Protein AF-A0A0G4MFT0-F1 (afdb_monomer)

Foldseek 3Di:
DAEAVRQQLCDQEEPVDPVDGHPHVDDFYKYFDDPPPHDPPPFDWWAFAQVPDDDPPRDRPGTFTAGHGIFAFDDPPPVVVVVKRFGWTDDPNTIGTQWIDDDPDTYGNGDPVRD

Sequence (115 aa):
MGICVGLQAIFEGSLEDPETAGLGVIKAKLDRFDDSTKSVPHIGWNSANTGGAEMYGLRPDSKYYYVHTYKCPYKRGELEAAGWTVATGTYGTETFVGAVAKDNVFATQFHPEKS

Mean predicted aligned error: 2.24 Å

Radius of gyration: 13.07 Å; Cα contacts (8 Å, |Δi|>4): 249; chains: 1; bounding box: 33×38×30 Å

Solvent-accessible surface area (backbone atoms only — not comparable to full-atom values): 6481 Å² total; per-residue (Å²): 120,26,52,33,68,47,32,52,38,37,18,38,23,35,67,90,45,78,85,51,74,33,71,45,77,40,93,48,60,26,40,69,66,80,54,92,88,43,80,74,51,48,70,47,74,41,50,41,42,37,89,84,52,90,52,97,81,62,44,79,88,46,60,36,31,32,76,43,52,62,41,39,74,56,58,91,59,60,54,47,75,75,62,35,49,55,18,34,27,71,60,90,92,47,46,26,56,27,27,44,35,4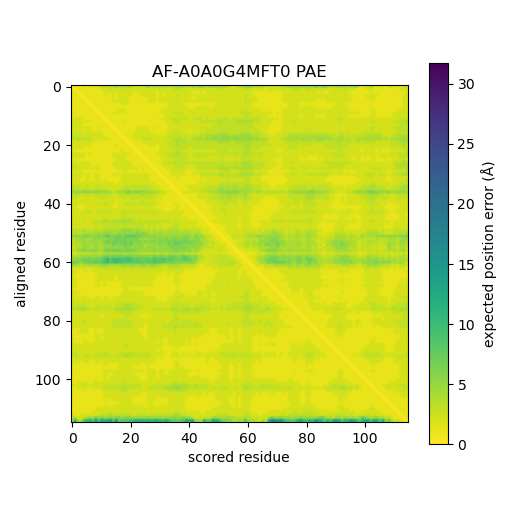4,93,92,46,41,26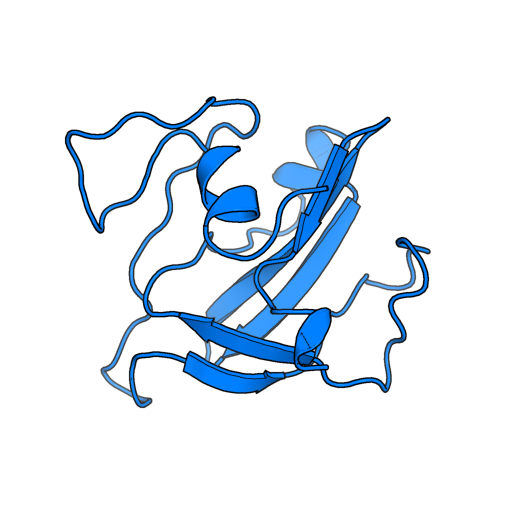,24,44,33,41,72,96,72,79

pLDDT: mean 97.14, std 2.56, range [84.75, 98.88]

Nearest PDB structures (foldseek):
  1jvn-assembly2_B  TM=9.752E-01  e=8.259E-13  Saccharomyces cerevisiae
  1ox4-assembly2_B  TM=9.769E-01  e=1.663E-12  Saccharomyces cerevisiae
  1ox4-assembly1_A  TM=9.770E-01  e=2.226E-12  Saccharomyces cerevisiae
  1ox6-assembly2_B  TM=9.762E-01  e=5.660E-12  Saccharomyces cerevisiae
  1ox5-assembly1_A  TM=9.762E-01  e=9.566E-12  Saccharomyces cerevisiae

Structure (mmCIF, N/CA/C/O backbone):
data_AF-A0A0G4MFT0-F1
#
_entry.id   AF-A0A0G4MFT0-F1
#
loop_
_atom_site.group_PDB
_atom_site.id
_atom_site.type_symbol
_atom_site.label_atom_id
_atom_site.label_alt_id
_atom_site.label_comp_id
_atom_site.label_asym_id
_atom_site.label_entity_id
_atom_site.label_seq_id
_atom_site.pdbx_PDB_ins_code
_atom_site.Cartn_x
_atom_site.Cartn_y
_atom_site.Cartn_z
_atom_site.occupancy
_atom_site.B_iso_or_equiv
_atom_site.auth_seq_id
_atom_site.auth_comp_id
_atom_site.auth_asym_id
_atom_site.auth_atom_id
_atom_site.pdbx_PDB_model_num
ATOM 1 N N . MET A 1 1 ? -15.334 0.539 0.759 1.00 94.69 1 MET A N 1
ATOM 2 C CA . MET A 1 1 ? -14.123 -0.218 0.388 1.00 94.69 1 MET A CA 1
ATOM 3 C C . MET A 1 1 ? -13.361 0.570 -0.665 1.00 94.69 1 MET A C 1
ATOM 5 O O . MET A 1 1 ? -13.994 1.009 -1.615 1.00 94.69 1 MET A O 1
ATOM 9 N N . GLY A 1 2 ? -12.057 0.788 -0.483 1.00 98.12 2 GLY A N 1
ATOM 10 C CA . GLY A 1 2 ? -11.186 1.430 -1.479 1.00 98.12 2 GLY A CA 1
ATOM 11 C C . GLY A 1 2 ? -10.413 0.402 -2.313 1.00 98.12 2 GLY A C 1
ATOM 12 O O . GLY A 1 2 ? -9.986 -0.623 -1.785 1.00 98.12 2 GLY A O 1
ATOM 13 N N . ILE A 1 3 ? -10.222 0.655 -3.608 1.00 98.75 3 ILE A N 1
ATOM 14 C CA . ILE A 1 3 ? -9.494 -0.246 -4.522 1.00 98.75 3 ILE A CA 1
ATOM 15 C C . ILE A 1 3 ? -8.476 0.568 -5.314 1.00 98.75 3 ILE A C 1
ATOM 17 O O . ILE A 1 3 ? -8.838 1.602 -5.874 1.00 98.75 3 ILE A O 1
ATOM 21 N N . CYS A 1 4 ? -7.227 0.103 -5.370 1.00 98.44 4 CYS A N 1
ATOM 22 C CA . CYS A 1 4 ? -6.116 0.756 -6.059 1.00 98.44 4 CYS A CA 1
ATOM 23 C C . CYS A 1 4 ? -6.010 2.234 -5.655 1.00 98.44 4 CYS A C 1
ATOM 25 O O . CYS A 1 4 ? -5.749 2.508 -4.486 1.00 98.44 4 CYS A O 1
ATOM 27 N N . VAL A 1 5 ? -6.301 3.187 -6.547 1.00 98.44 5 VAL A N 1
ATOM 28 C CA . VAL A 1 5 ? -6.337 4.629 -6.230 1.00 98.44 5 VAL A CA 1
ATOM 29 C C . VAL A 1 5 ? -7.282 4.943 -5.061 1.00 98.44 5 VAL A C 1
ATOM 31 O O . VAL A 1 5 ? -7.020 5.852 -4.286 1.00 98.44 5 VAL A O 1
ATOM 34 N N . GLY A 1 6 ? -8.331 4.147 -4.841 1.00 98.62 6 GLY A N 1
ATOM 35 C CA . GLY A 1 6 ? -9.187 4.257 -3.659 1.00 98.62 6 GLY A CA 1
ATOM 36 C C . GLY A 1 6 ? -8.485 3.913 -2.338 1.00 98.62 6 GLY A C 1
ATOM 37 O O . GLY A 1 6 ? -8.832 4.497 -1.316 1.00 98.62 6 GLY A O 1
ATOM 38 N N . LEU A 1 7 ? -7.497 3.005 -2.333 1.00 98.69 7 LEU A N 1
ATOM 39 C CA . LEU A 1 7 ? -6.573 2.854 -1.201 1.00 98.69 7 LEU A CA 1
ATOM 40 C C . LEU A 1 7 ? -5.632 4.058 -1.134 1.00 98.69 7 LEU A C 1
ATOM 42 O O . LEU A 1 7 ? -5.455 4.614 -0.062 1.00 98.69 7 LEU A O 1
ATOM 46 N N . GLN A 1 8 ? -5.063 4.497 -2.256 1.00 98.69 8 GLN A N 1
ATOM 47 C CA . GLN A 1 8 ? -4.096 5.604 -2.276 1.00 98.69 8 GLN A CA 1
ATOM 48 C C . GLN A 1 8 ? -4.703 6.923 -1.769 1.00 98.69 8 GLN A C 1
ATOM 50 O O . GLN A 1 8 ? -4.055 7.670 -1.042 1.00 98.69 8 GLN A O 1
ATOM 55 N N . ALA A 1 9 ? -5.981 7.166 -2.056 1.00 98.62 9 ALA A N 1
ATOM 56 C CA . ALA A 1 9 ? -6.714 8.349 -1.628 1.00 98.62 9 ALA A CA 1
ATOM 57 C C . ALA A 1 9 ? -6.870 8.467 -0.102 1.00 98.62 9 ALA A C 1
ATOM 59 O O . ALA A 1 9 ? -7.119 9.565 0.383 1.00 98.62 9 ALA A O 1
ATOM 60 N N . ILE A 1 10 ? -6.729 7.384 0.677 1.00 98.50 10 ILE A N 1
ATOM 61 C CA . ILE A 1 10 ? -6.838 7.460 2.149 1.00 98.50 10 ILE A CA 1
ATOM 62 C C . ILE A 1 10 ? -5.586 8.068 2.804 1.00 98.50 10 ILE A C 1
ATOM 64 O O . ILE A 1 10 ? -5.638 8.459 3.971 1.00 98.50 10 ILE A O 1
ATOM 68 N N . PHE A 1 11 ? -4.471 8.122 2.075 1.00 98.50 11 PHE A N 1
ATOM 69 C CA . PHE A 1 11 ? -3.197 8.687 2.518 1.00 98.50 11 PHE A CA 1
ATOM 70 C C . PHE A 1 11 ? -3.188 10.218 2.367 1.00 98.50 11 PHE A C 1
ATOM 72 O O . PHE A 1 11 ? -4.180 10.817 1.953 1.00 98.50 11 PHE A O 1
ATOM 79 N N . GLU A 1 12 ? -2.092 10.887 2.727 1.00 98.38 12 GLU A N 1
ATOM 80 C CA . GLU A 1 12 ? -1.976 12.351 2.604 1.00 98.38 12 GLU A CA 1
ATOM 81 C C . GLU A 1 12 ? -1.771 12.819 1.161 1.00 98.38 12 GLU A C 1
ATOM 83 O O . GLU A 1 12 ? -2.072 13.965 0.840 1.00 98.38 12 GLU A O 1
ATOM 88 N N . GLY A 1 13 ? -1.256 11.948 0.298 1.00 98.25 13 GLY A N 1
ATOM 89 C CA . GLY A 1 13 ? -0.982 12.243 -1.104 1.00 98.25 13 GLY A CA 1
ATOM 90 C C . GLY A 1 13 ? 0.033 11.269 -1.698 1.00 98.25 13 GLY A C 1
ATOM 91 O O . GLY A 1 13 ? 0.455 10.308 -1.048 1.00 98.25 13 GLY A O 1
ATOM 92 N N . SER A 1 14 ? 0.447 11.534 -2.933 1.00 98.62 14 SER A N 1
ATOM 93 C CA . SER A 1 14 ? 1.384 10.701 -3.691 1.00 98.62 14 SER A CA 1
ATOM 94 C C . SER A 1 14 ? 2.462 11.566 -4.331 1.00 98.62 14 SER A C 1
ATOM 96 O O . SER A 1 14 ? 2.184 12.674 -4.771 1.00 98.62 14 SER A O 1
ATOM 98 N N . LEU A 1 15 ? 3.689 11.052 -4.435 1.00 98.19 15 LEU A N 1
ATOM 99 C CA . LEU A 1 15 ? 4.733 11.685 -5.249 1.00 98.19 15 LEU A CA 1
ATOM 100 C C . LEU A 1 15 ? 4.445 11.618 -6.760 1.00 98.19 15 LEU A C 1
ATOM 102 O O . LEU A 1 15 ? 5.186 12.210 -7.539 1.00 98.19 15 LEU A O 1
ATOM 106 N N . GLU A 1 16 ? 3.406 10.895 -7.181 1.00 98.19 16 GLU A N 1
ATOM 107 C CA . GLU A 1 16 ? 2.902 10.928 -8.560 1.00 98.19 16 GLU A CA 1
ATOM 108 C C . GLU A 1 16 ? 2.362 12.307 -8.941 1.00 98.19 16 GLU A C 1
ATOM 110 O O . GLU A 1 16 ? 2.617 12.784 -10.043 1.00 98.19 16 GLU A O 1
ATOM 115 N N . ASP A 1 17 ? 1.674 12.956 -8.002 1.00 98.19 17 ASP A N 1
ATOM 116 C CA . ASP A 1 17 ? 1.168 14.316 -8.132 1.00 98.19 17 ASP A CA 1
ATOM 117 C C . ASP A 1 17 ? 1.332 15.043 -6.785 1.00 98.19 17 ASP A C 1
ATOM 119 O O . ASP A 1 17 ? 0.449 14.967 -5.923 1.00 98.19 17 ASP A O 1
ATOM 123 N N . PRO A 1 18 ? 2.481 15.714 -6.570 1.00 96.38 18 PRO A N 1
ATOM 124 C CA . PRO A 1 18 ? 2.818 16.341 -5.293 1.00 96.38 18 PRO A CA 1
ATOM 125 C C . PRO A 1 18 ? 1.833 17.417 -4.815 1.00 96.38 18 PRO A C 1
ATOM 127 O O . PRO A 1 18 ? 1.796 17.694 -3.613 1.00 96.38 18 PRO A O 1
ATOM 130 N N . GLU A 1 19 ? 1.056 18.006 -5.729 1.00 97.69 19 GLU A N 1
ATOM 131 C CA . GLU A 1 19 ? 0.104 19.084 -5.440 1.00 97.69 19 GLU A CA 1
ATOM 132 C C . GLU A 1 19 ? -1.279 18.549 -5.033 1.00 97.69 19 GLU A C 1
ATOM 134 O O . GLU A 1 19 ? -2.065 19.259 -4.399 1.00 97.69 19 GLU A O 1
ATOM 139 N N . THR A 1 20 ? -1.584 17.288 -5.351 1.00 98.12 20 THR A N 1
ATOM 140 C CA . THR A 1 20 ? -2.877 16.675 -5.036 1.00 98.12 20 THR A CA 1
ATOM 141 C C . THR A 1 20 ? -2.887 16.093 -3.621 1.00 98.12 20 THR A C 1
ATOM 143 O O . THR A 1 20 ? -2.184 15.133 -3.293 1.00 98.12 20 THR A O 1
ATOM 146 N N . ALA A 1 21 ? -3.749 16.653 -2.769 1.00 98.38 21 ALA A N 1
ATOM 147 C CA . ALA A 1 21 ? -3.988 16.153 -1.419 1.00 98.38 21 ALA A CA 1
ATOM 148 C C . ALA A 1 21 ? -4.923 14.932 -1.414 1.00 98.38 21 ALA A C 1
ATOM 150 O O . ALA A 1 21 ? -5.940 14.901 -2.109 1.00 98.38 21 ALA A O 1
ATOM 151 N N . GLY A 1 22 ? -4.605 13.945 -0.575 1.00 98.25 22 GLY A N 1
ATOM 152 C CA . GLY A 1 22 ? -5.509 12.846 -0.238 1.00 98.25 22 GLY A CA 1
ATOM 153 C C . GLY A 1 22 ? -6.404 13.163 0.966 1.00 98.25 22 GLY A C 1
ATOM 154 O O . GLY A 1 22 ? -6.366 14.252 1.539 1.00 98.25 22 GLY A O 1
ATOM 155 N N . LEU A 1 23 ? -7.205 12.185 1.394 1.00 98.44 23 LEU A N 1
ATOM 156 C CA . LEU A 1 23 ? -8.093 12.308 2.557 1.00 98.44 23 LEU A CA 1
ATOM 157 C C . LEU A 1 23 ? -7.318 12.448 3.876 1.00 98.44 23 LEU A C 1
ATOM 159 O O . LEU A 1 23 ? -7.876 12.899 4.876 1.00 98.44 23 LEU A O 1
ATOM 163 N N . GLY A 1 24 ? -6.048 12.026 3.903 1.00 97.62 24 GLY A N 1
ATOM 164 C CA . GLY A 1 24 ? -5.178 12.150 5.069 1.00 97.62 24 GLY A CA 1
ATOM 165 C C . GLY A 1 24 ? -5.655 11.354 6.285 1.00 97.62 24 GLY A C 1
ATOM 166 O O . GLY A 1 24 ? -5.364 11.749 7.415 1.00 97.62 24 GLY A O 1
ATOM 167 N N . VAL A 1 25 ? -6.387 10.257 6.073 1.00 98.12 25 VAL A N 1
ATOM 168 C CA . VAL A 1 25 ? -6.805 9.322 7.130 1.00 98.12 25 VAL A CA 1
ATOM 169 C C . VAL A 1 25 ? -5.588 8.553 7.656 1.00 98.12 25 VAL A C 1
ATOM 171 O O . VAL A 1 25 ? -5.445 8.367 8.863 1.00 98.12 25 VAL A O 1
ATOM 174 N N . ILE A 1 26 ? -4.679 8.163 6.757 1.00 98.31 26 ILE A N 1
ATOM 175 C CA . ILE A 1 26 ? -3.347 7.654 7.095 1.00 98.31 26 ILE A CA 1
ATOM 176 C C . ILE A 1 26 ? -2.317 8.753 6.824 1.00 98.31 26 ILE A C 1
ATOM 178 O O . ILE A 1 26 ? -2.231 9.272 5.713 1.00 98.31 26 ILE A O 1
ATOM 182 N N . LYS A 1 27 ? -1.522 9.093 7.845 1.00 96.75 27 LYS A N 1
ATOM 183 C CA . LYS A 1 27 ? -0.498 10.151 7.811 1.00 96.75 27 LYS A CA 1
ATOM 184 C C . LYS A 1 27 ? 0.805 9.664 7.171 1.00 96.75 27 LYS A C 1
ATOM 186 O O . LYS A 1 27 ? 1.830 9.534 7.832 1.00 96.75 27 LYS A O 1
ATOM 191 N N . ALA A 1 28 ? 0.722 9.311 5.894 1.00 96.12 28 ALA A N 1
ATOM 192 C CA . ALA A 1 28 ? 1.858 8.925 5.066 1.00 96.12 28 ALA A CA 1
ATOM 193 C C . ALA A 1 28 ? 1.624 9.363 3.615 1.00 96.12 28 ALA A C 1
ATOM 195 O O . ALA A 1 28 ? 0.490 9.633 3.218 1.00 96.12 28 ALA A O 1
ATOM 196 N N . LYS A 1 29 ? 2.697 9.406 2.821 1.00 96.50 29 LYS A N 1
ATOM 197 C CA . LYS A 1 29 ? 2.651 9.674 1.379 1.00 96.50 29 LYS A CA 1
ATOM 198 C C . LYS A 1 29 ? 3.140 8.467 0.593 1.00 96.50 29 LYS A C 1
ATOM 200 O O . LYS A 1 29 ? 3.991 7.717 1.073 1.00 96.50 29 LYS A O 1
ATOM 205 N N . LEU A 1 30 ? 2.606 8.299 -0.610 1.00 98.62 30 LEU A N 1
ATOM 206 C CA . LEU A 1 30 ? 3.043 7.253 -1.524 1.00 98.62 30 LEU A CA 1
ATOM 207 C C . LEU A 1 30 ? 4.299 7.682 -2.278 1.00 98.62 30 LEU A C 1
ATOM 209 O O . LEU A 1 30 ? 4.411 8.832 -2.703 1.00 98.62 30 LEU A O 1
ATOM 213 N N . ASP A 1 31 ? 5.214 6.742 -2.479 1.00 98.31 31 ASP A N 1
ATOM 214 C CA . ASP A 1 31 ? 6.429 6.911 -3.268 1.00 98.31 31 ASP A CA 1
ATOM 215 C C . ASP A 1 31 ? 6.462 5.927 -4.443 1.00 98.31 31 ASP A C 1
ATOM 217 O O . ASP A 1 31 ? 5.656 4.999 -4.543 1.00 98.31 31 ASP A O 1
ATOM 221 N N . ARG A 1 32 ? 7.367 6.177 -5.388 1.00 98.62 32 ARG A N 1
ATOM 222 C CA . ARG A 1 32 ? 7.581 5.305 -6.542 1.00 98.62 32 ARG A CA 1
ATOM 223 C C . ARG A 1 32 ? 8.445 4.115 -6.122 1.00 98.62 32 ARG A C 1
ATOM 225 O O . ARG A 1 32 ? 9.415 4.306 -5.395 1.00 98.62 32 ARG A O 1
ATOM 232 N N . PHE A 1 33 ? 8.143 2.916 -6.622 1.00 98.75 33 PHE A N 1
ATOM 233 C CA . PHE A 1 33 ? 9.079 1.792 -6.510 1.00 98.75 33 PHE A CA 1
ATOM 234 C C . PHE A 1 33 ? 10.438 2.132 -7.148 1.00 98.75 33 PHE A C 1
ATOM 236 O O . PHE A 1 33 ? 10.506 2.770 -8.202 1.00 98.75 33 PHE A O 1
ATOM 243 N N . ASP A 1 34 ? 11.517 1.643 -6.543 1.00 98.38 34 ASP A N 1
ATOM 244 C CA . ASP A 1 34 ? 12.853 1.683 -7.133 1.00 98.38 34 ASP A CA 1
ATOM 245 C C . ASP A 1 34 ? 12.927 0.741 -8.348 1.00 98.38 34 ASP A C 1
ATOM 247 O O . ASP A 1 34 ? 12.585 -0.440 -8.248 1.00 98.38 34 ASP A O 1
ATOM 251 N N . ASP A 1 35 ? 13.375 1.238 -9.498 1.00 98.25 35 ASP A N 1
ATOM 252 C CA . ASP A 1 35 ? 13.482 0.462 -10.742 1.00 98.25 35 ASP A CA 1
ATOM 253 C C . ASP A 1 35 ? 14.915 0.019 -11.066 1.00 98.25 35 ASP A C 1
ATOM 255 O O . ASP A 1 35 ? 15.155 -0.587 -12.109 1.00 98.25 35 ASP A O 1
ATOM 259 N N . SER A 1 36 ? 15.866 0.233 -10.149 1.00 98.12 36 SER A N 1
ATOM 260 C CA . SER A 1 36 ? 17.267 -0.151 -10.357 1.00 98.12 36 SER A CA 1
ATOM 261 C C . SER A 1 36 ? 17.477 -1.668 -10.498 1.00 98.12 36 SER A C 1
ATOM 263 O O . SER A 1 36 ? 18.429 -2.113 -11.139 1.00 98.12 36 SER A O 1
ATOM 265 N N . THR A 1 37 ? 16.586 -2.474 -9.908 1.00 96.12 37 THR A N 1
ATOM 266 C CA . THR A 1 37 ? 16.706 -3.945 -9.827 1.00 96.12 37 THR A CA 1
ATOM 267 C C . THR A 1 37 ? 15.480 -4.709 -10.334 1.00 96.12 37 THR A C 1
ATOM 269 O O . THR A 1 37 ? 15.480 -5.941 -10.330 1.00 96.12 37 THR A O 1
ATOM 272 N N . LYS A 1 38 ? 14.417 -4.013 -10.755 1.00 97.88 38 LYS A N 1
ATOM 273 C CA . LYS A 1 38 ? 13.142 -4.615 -11.176 1.00 97.88 38 LYS A CA 1
ATOM 274 C C . LYS A 1 38 ? 12.378 -3.694 -12.123 1.00 97.88 38 LYS A C 1
ATOM 276 O O . LYS A 1 38 ? 12.572 -2.486 -12.108 1.00 97.88 38 LYS A O 1
ATOM 281 N N . SER A 1 39 ? 11.478 -4.261 -12.922 1.00 98.38 39 SER A N 1
ATOM 282 C CA . SER A 1 39 ? 10.566 -3.475 -13.759 1.00 98.38 39 SER A CA 1
ATOM 283 C C . SER A 1 39 ? 9.629 -2.614 -12.908 1.00 98.38 39 SER A C 1
ATOM 285 O O . SER A 1 39 ? 9.174 -3.050 -11.858 1.00 98.38 39 SER A O 1
ATOM 287 N N . VAL A 1 40 ? 9.277 -1.422 -13.380 1.00 98.50 40 VAL A N 1
ATOM 288 C CA . VAL A 1 40 ? 8.218 -0.592 -12.789 1.00 98.50 40 VAL A CA 1
ATOM 289 C C . VAL A 1 40 ? 7.346 -0.083 -13.942 1.00 98.50 40 VAL A C 1
ATOM 291 O O . VAL A 1 40 ? 7.908 0.444 -14.905 1.00 98.50 40 VAL A O 1
ATOM 294 N N . PRO A 1 41 ? 6.007 -0.246 -13.908 1.00 98.38 41 PRO A N 1
ATOM 295 C CA . PRO A 1 41 ? 5.151 -0.636 -12.772 1.00 98.38 41 PRO A CA 1
ATOM 296 C C . PRO A 1 41 ? 5.285 -2.088 -12.286 1.00 98.38 41 PRO A C 1
ATOM 298 O O . PRO A 1 41 ? 5.663 -2.988 -13.034 1.00 98.38 41 PRO A O 1
ATOM 301 N N . HIS A 1 42 ? 4.893 -2.318 -11.030 1.00 98.69 42 HIS A N 1
ATOM 302 C CA . HIS A 1 42 ? 4.580 -3.646 -10.507 1.00 98.69 42 HIS A CA 1
ATOM 303 C C . HIS A 1 42 ? 3.298 -4.142 -11.184 1.00 98.69 42 HIS A C 1
ATOM 305 O O . HIS A 1 42 ? 2.203 -3.701 -10.831 1.00 98.69 42 HIS A O 1
ATOM 311 N N . ILE A 1 43 ? 3.444 -5.029 -12.171 1.00 98.56 43 ILE A N 1
ATOM 312 C CA . ILE A 1 43 ? 2.335 -5.686 -12.872 1.00 98.56 43 ILE A CA 1
ATOM 313 C C . ILE A 1 43 ? 2.419 -7.186 -12.622 1.00 98.56 43 ILE A C 1
ATOM 315 O O . ILE A 1 43 ? 3.391 -7.828 -13.021 1.00 98.56 43 ILE A O 1
ATOM 319 N N . GLY A 1 44 ? 1.389 -7.755 -12.006 1.00 98.25 44 GLY A N 1
ATOM 320 C CA . GLY A 1 44 ? 1.262 -9.199 -11.876 1.00 98.25 44 GLY A CA 1
ATOM 321 C C . GLY A 1 44 ? 0.623 -9.655 -10.576 1.00 98.25 44 GLY A C 1
ATOM 322 O O . GLY A 1 44 ? 0.002 -8.893 -9.840 1.00 98.25 44 GLY A O 1
ATOM 323 N N . TRP A 1 45 ? 0.772 -10.948 -10.320 1.00 98.50 45 TRP A N 1
ATOM 324 C CA . TRP A 1 45 ? 0.153 -11.641 -9.200 1.00 98.50 45 TRP A CA 1
ATOM 325 C C . TRP A 1 45 ? 1.110 -11.687 -8.009 1.00 98.50 45 TRP A C 1
ATOM 327 O O . TRP A 1 45 ? 2.177 -12.294 -8.092 1.00 98.50 45 TRP A O 1
ATOM 337 N N . ASN A 1 46 ? 0.729 -11.074 -6.889 1.00 98.12 46 ASN A N 1
ATOM 338 C CA . ASN A 1 46 ? 1.550 -11.024 -5.677 1.00 98.12 46 ASN A CA 1
ATOM 339 C C . ASN A 1 46 ? 0.721 -11.384 -4.432 1.00 98.12 46 ASN A C 1
ATOM 341 O O . ASN A 1 46 ? -0.505 -11.461 -4.483 1.00 98.12 46 ASN A O 1
ATOM 345 N N . SER A 1 47 ? 1.384 -11.667 -3.315 1.00 96.88 47 SER A N 1
ATOM 346 C CA . SER A 1 47 ? 0.720 -11.983 -2.048 1.00 96.88 47 SER A CA 1
ATOM 347 C C . SER A 1 47 ? 0.181 -10.726 -1.355 1.00 96.88 47 SER A C 1
ATOM 349 O O . SER A 1 47 ? 0.643 -9.610 -1.595 1.00 96.88 47 SER A O 1
ATOM 351 N N . ALA A 1 48 ? -0.784 -10.930 -0.460 1.00 97.44 48 ALA A N 1
ATOM 352 C CA . ALA A 1 48 ? -1.207 -9.962 0.549 1.00 97.44 48 ALA A CA 1
ATOM 353 C C . ALA A 1 48 ? -1.094 -10.640 1.925 1.00 97.44 48 ALA A C 1
ATOM 355 O O . ALA A 1 48 ? -2.016 -11.305 2.388 1.00 97.44 48 ALA A O 1
ATOM 356 N N . ASN A 1 49 ? 0.083 -10.549 2.541 1.00 96.75 49 ASN A N 1
ATOM 357 C CA . ASN A 1 49 ? 0.409 -11.225 3.791 1.00 96.75 49 ASN A CA 1
ATOM 358 C C . ASN A 1 49 ? -0.112 -10.427 4.992 1.00 96.75 49 ASN A C 1
ATOM 360 O O . ASN A 1 49 ? 0.395 -9.344 5.280 1.00 96.75 49 ASN A O 1
ATOM 364 N N . THR A 1 50 ? -1.093 -10.980 5.701 1.00 95.25 50 THR A N 1
ATOM 365 C CA . THR A 1 50 ? -1.747 -10.360 6.865 1.00 95.25 50 THR A CA 1
ATOM 366 C C . THR A 1 50 ? -1.025 -10.609 8.194 1.00 95.25 50 THR A C 1
ATOM 368 O O 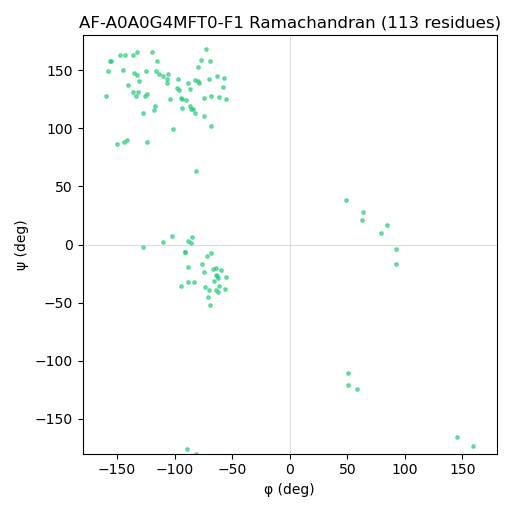. THR A 1 50 ? -1.529 -10.226 9.246 1.00 95.25 50 THR A O 1
ATOM 371 N N . GLY A 1 51 ? 0.108 -11.320 8.195 1.00 91.31 51 GLY A N 1
ATOM 372 C CA . GLY A 1 51 ? 0.778 -11.739 9.429 1.00 91.31 51 GLY A CA 1
ATOM 373 C C . GLY A 1 51 ? -0.070 -12.677 10.299 1.00 91.31 51 GLY A C 1
ATOM 374 O O . GLY A 1 51 ? 0.169 -12.773 11.498 1.00 91.31 51 GLY A O 1
ATOM 375 N N . GLY A 1 52 ? -1.070 -13.343 9.708 1.00 91.12 52 GLY A N 1
ATOM 376 C CA . GLY A 1 52 ? -2.014 -14.217 10.409 1.00 91.12 52 GLY A CA 1
ATOM 377 C C . GLY A 1 52 ? -3.294 -13.525 10.887 1.00 91.12 52 GLY A C 1
ATOM 378 O O . GLY A 1 52 ? -4.181 -14.206 11.393 1.00 91.12 52 GLY A O 1
ATOM 379 N N . ALA A 1 53 ? -3.430 -12.207 10.709 1.00 91.75 53 ALA A N 1
ATOM 380 C CA . ALA A 1 53 ? -4.676 -11.511 11.009 1.00 91.75 53 ALA A CA 1
ATOM 381 C C . ALA A 1 53 ? -5.776 -11.874 9.998 1.00 91.75 53 ALA A C 1
ATOM 383 O O . ALA A 1 53 ? -5.517 -12.002 8.795 1.00 91.75 53 ALA A O 1
ATOM 384 N N . GLU A 1 54 ? -7.014 -12.006 10.475 1.00 91.12 54 GLU A N 1
ATOM 385 C CA . GLU A 1 54 ? -8.176 -12.129 9.600 1.00 91.12 54 GLU A CA 1
ATOM 386 C C . GLU A 1 54 ? -8.499 -10.764 8.987 1.00 91.12 54 GLU A C 1
ATOM 388 O O . GLU A 1 54 ? -8.652 -9.764 9.688 1.00 91.12 54 GLU A O 1
ATOM 393 N N . MET A 1 55 ? -8.591 -10.715 7.660 1.00 94.06 55 MET A N 1
ATOM 394 C CA . MET A 1 55 ? -8.811 -9.469 6.938 1.00 94.06 55 MET A CA 1
ATOM 395 C C . MET A 1 55 ? -9.703 -9.728 5.731 1.00 94.06 55 MET A C 1
ATOM 397 O O . MET A 1 55 ? -9.208 -10.024 4.651 1.00 94.06 55 MET A O 1
ATOM 401 N N . TYR A 1 56 ? -11.024 -9.658 5.924 1.00 93.38 56 TYR A N 1
ATOM 402 C CA . TYR A 1 56 ? -12.021 -9.749 4.845 1.00 93.38 56 TYR A CA 1
ATOM 403 C C . TYR A 1 56 ? -11.803 -10.935 3.878 1.00 93.38 56 TYR A C 1
ATOM 405 O O . TYR A 1 56 ? -11.988 -10.814 2.669 1.00 93.38 56 TYR A O 1
ATOM 413 N N . GLY A 1 57 ? -11.385 -12.090 4.406 1.00 92.00 57 GLY A N 1
ATOM 414 C CA . GLY A 1 57 ? -11.174 -13.308 3.620 1.00 92.00 57 GLY A CA 1
ATOM 415 C C . GLY A 1 57 ? -9.859 -13.380 2.835 1.00 92.00 57 GLY A C 1
ATOM 416 O O . GLY A 1 57 ? -9.706 -14.313 2.044 1.00 92.00 57 GLY A O 1
ATOM 417 N N . LEU A 1 58 ? -8.907 -12.460 3.049 1.00 95.31 58 LEU A N 1
ATOM 418 C CA . LEU A 1 58 ? -7.566 -12.580 2.475 1.00 95.31 58 LEU A CA 1
ATOM 419 C C . LEU A 1 58 ? -6.862 -13.837 2.988 1.00 95.31 58 LEU A C 1
ATOM 421 O O . LEU A 1 58 ? -6.758 -14.068 4.192 1.00 95.31 58 LEU A O 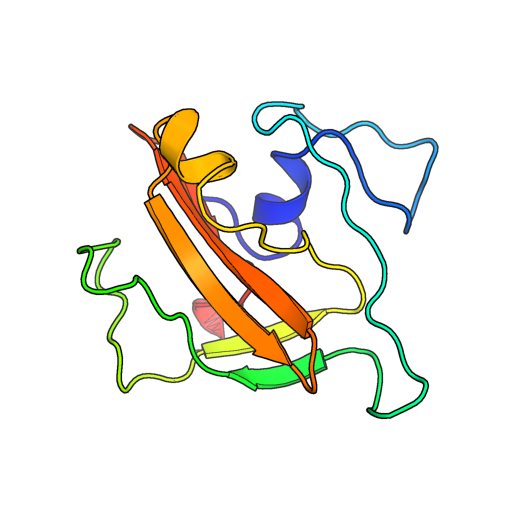1
ATOM 425 N N . ARG A 1 59 ? -6.373 -14.651 2.050 1.00 92.12 59 ARG A N 1
ATOM 426 C CA . ARG A 1 59 ? -5.723 -15.936 2.334 1.00 92.12 59 ARG A CA 1
ATOM 427 C C . ARG A 1 59 ? -4.207 -15.857 2.127 1.00 92.12 59 ARG A C 1
ATOM 429 O O . ARG A 1 59 ? -3.793 -15.300 1.107 1.00 92.12 59 ARG A O 1
ATOM 436 N N . PRO A 1 60 ? -3.392 -16.463 3.014 1.00 86.38 60 PRO A N 1
ATOM 437 C CA . PRO A 1 60 ? -1.929 -16.469 2.896 1.00 86.38 60 PRO A CA 1
ATOM 438 C C . PRO A 1 60 ? -1.402 -17.035 1.569 1.00 86.38 60 PRO A C 1
ATOM 440 O O . PRO A 1 60 ? -0.450 -16.496 1.004 1.00 86.38 60 PRO A O 1
ATOM 443 N N . ASP A 1 61 ? -2.055 -18.079 1.054 1.00 90.62 61 ASP A N 1
ATOM 444 C CA . ASP A 1 61 ? -1.611 -18.808 -0.143 1.00 90.62 61 ASP A CA 1
ATOM 445 C C . ASP A 1 61 ? -2.196 -18.252 -1.453 1.00 90.62 61 ASP A C 1
ATOM 447 O O . ASP A 1 61 ? -1.817 -18.680 -2.544 1.00 90.62 61 ASP A O 1
ATOM 451 N N . SER A 1 62 ? -3.113 -17.284 -1.368 1.00 95.31 62 SER A N 1
ATOM 452 C CA . SER A 1 62 ? -3.703 -16.641 -2.542 1.00 95.31 62 SER A CA 1
ATOM 453 C C . SER A 1 62 ? -2.775 -15.579 -3.129 1.00 95.31 62 SER A C 1
ATOM 455 O O . SER A 1 62 ? -1.968 -14.947 -2.438 1.00 95.31 62 SER A O 1
ATOM 457 N N . LYS A 1 63 ? -2.927 -15.355 -4.433 1.00 97.50 63 LYS A N 1
ATOM 458 C CA . LYS A 1 63 ? -2.309 -14.241 -5.145 1.00 97.50 63 LYS A CA 1
ATOM 459 C C . LYS A 1 63 ? -3.393 -13.291 -5.623 1.00 97.50 63 LYS A C 1
ATOM 461 O O . LYS A 1 63 ? -4.476 -13.729 -5.986 1.00 97.50 63 LYS A O 1
ATOM 466 N N . TYR A 1 64 ? -3.064 -12.010 -5.640 1.00 98.50 64 TYR A 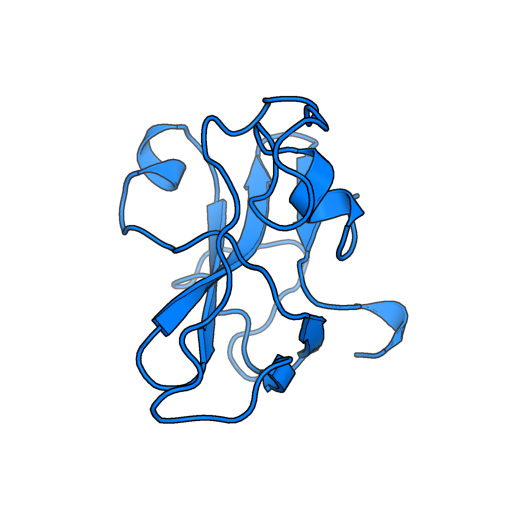N 1
ATOM 467 C CA . TYR A 1 64 ? -3.946 -10.938 -6.079 1.00 98.50 64 TYR A CA 1
ATOM 468 C C . TYR A 1 64 ? -3.250 -10.137 -7.167 1.00 98.50 64 TYR A C 1
ATOM 470 O O . TYR A 1 64 ? -2.020 -10.035 -7.176 1.00 98.50 64 TYR A O 1
ATOM 478 N N . TYR A 1 65 ? -4.029 -9.588 -8.090 1.00 98.62 65 TYR A N 1
ATOM 479 C CA . TYR A 1 65 ? -3.503 -8.860 -9.232 1.00 98.62 65 TYR A CA 1
ATOM 480 C C . TYR A 1 65 ? -3.195 -7.400 -8.875 1.00 98.62 65 TYR A C 1
ATOM 482 O O . TYR A 1 65 ? -4.088 -6.612 -8.554 1.00 98.62 65 TYR A O 1
ATOM 490 N N . TYR A 1 66 ? -1.921 -7.030 -8.962 1.00 98.81 66 TYR A N 1
ATOM 491 C CA . TYR A 1 66 ? -1.409 -5.679 -8.762 1.00 98.81 66 TYR A CA 1
ATOM 492 C C . TYR A 1 66 ? -1.009 -5.059 -10.106 1.00 98.81 66 TYR A C 1
ATOM 494 O O . TYR A 1 66 ? -0.461 -5.733 -10.978 1.00 98.81 66 TYR A O 1
ATOM 502 N N . VAL A 1 67 ? -1.273 -3.760 -10.260 1.00 98.62 67 VAL A N 1
ATOM 503 C CA . VAL A 1 67 ? -0.865 -2.955 -11.422 1.00 98.62 67 VAL A CA 1
ATOM 504 C C . VAL A 1 67 ? -0.646 -1.504 -10.983 1.00 98.62 67 VAL A C 1
ATOM 506 O O . VAL A 1 67 ? -1.565 -0.694 -10.993 1.00 98.62 67 VAL A O 1
ATOM 509 N N . HIS A 1 68 ? 0.559 -1.177 -10.509 1.00 98.75 68 HIS A N 1
ATOM 510 C CA . HIS A 1 68 ? 0.851 0.161 -9.973 1.00 98.75 68 HIS A CA 1
ATOM 511 C C . HIS A 1 68 ? 2.346 0.512 -9.978 1.00 98.75 68 HIS A C 1
ATOM 513 O O . HIS A 1 68 ? 3.211 -0.350 -9.825 1.00 98.75 68 HIS A O 1
ATOM 519 N N . THR A 1 69 ? 2.644 1.803 -10.130 1.00 98.75 69 THR A N 1
ATOM 520 C CA . THR A 1 69 ? 4.004 2.375 -10.057 1.00 98.75 69 THR A CA 1
ATOM 521 C C . THR A 1 69 ? 4.337 2.890 -8.653 1.00 98.75 69 THR A C 1
ATOM 523 O O . THR A 1 69 ? 5.476 2.767 -8.199 1.00 98.75 69 THR A O 1
ATOM 526 N N . TYR A 1 70 ? 3.334 3.442 -7.964 1.00 98.81 70 TYR A N 1
ATOM 527 C CA . TYR A 1 70 ? 3.462 4.068 -6.649 1.00 98.81 70 TYR A CA 1
ATOM 528 C C . TYR A 1 70 ? 2.882 3.180 -5.551 1.00 98.81 70 TYR A C 1
ATOM 530 O O . TYR A 1 70 ? 1.906 2.459 -5.775 1.00 98.81 70 TYR A O 1
ATOM 538 N N . LYS A 1 71 ? 3.472 3.222 -4.358 1.00 98.75 71 LYS A N 1
ATOM 539 C CA . LYS A 1 71 ? 3.051 2.436 -3.195 1.00 98.75 71 LYS A CA 1
ATOM 540 C C . LYS A 1 71 ? 3.207 3.220 -1.902 1.00 98.75 71 LYS A C 1
ATOM 542 O O . LYS A 1 71 ? 3.948 4.191 -1.836 1.00 98.75 71 LYS A O 1
ATOM 547 N N . CYS A 1 72 ? 2.547 2.760 -0.844 1.00 98.56 72 CYS A N 1
ATOM 548 C CA . CYS A 1 72 ? 2.936 3.142 0.510 1.00 98.56 72 CYS A CA 1
ATOM 549 C C . CYS A 1 72 ? 4.026 2.169 0.997 1.00 98.56 72 CYS A C 1
ATOM 551 O O . CYS A 1 72 ? 3.744 0.964 1.077 1.00 98.56 72 CYS A O 1
ATOM 553 N N . PRO A 1 73 ? 5.251 2.632 1.326 1.00 98.00 73 PRO A N 1
ATOM 554 C CA . PRO A 1 73 ? 6.253 1.782 1.962 1.00 98.00 73 PRO A CA 1
ATOM 555 C C . PRO A 1 73 ? 5.696 1.235 3.272 1.00 98.00 73 PRO A C 1
ATOM 557 O O . PRO A 1 73 ? 5.086 1.969 4.049 1.00 98.00 73 PRO A O 1
ATOM 560 N N . TYR A 1 74 ? 5.903 -0.054 3.525 1.00 98.19 74 TYR A N 1
ATOM 561 C CA . TYR A 1 74 ? 5.513 -0.640 4.798 1.00 98.19 74 TYR A CA 1
ATOM 562 C C . TYR A 1 74 ? 6.661 -0.535 5.796 1.00 98.19 74 TYR A C 1
ATOM 564 O O . TYR A 1 74 ? 7.764 -1.028 5.556 1.00 98.19 74 TYR A O 1
ATOM 572 N N . LYS A 1 75 ? 6.371 0.076 6.943 1.00 97.06 75 LYS A N 1
ATOM 573 C CA . LYS A 1 75 ? 7.257 0.117 8.099 1.00 97.06 75 LYS A CA 1
ATOM 574 C C . LYS A 1 75 ? 6.559 -0.579 9.255 1.00 97.06 75 LYS A C 1
ATOM 576 O O . LYS A 1 75 ? 5.503 -0.144 9.711 1.00 97.06 75 LYS A O 1
ATOM 581 N N . ARG A 1 76 ? 7.146 -1.693 9.692 1.00 96.25 76 ARG A N 1
ATOM 582 C CA . ARG A 1 76 ? 6.562 -2.567 10.711 1.00 96.25 76 ARG A CA 1
ATOM 583 C C . ARG A 1 76 ? 6.255 -1.788 11.987 1.00 96.25 76 ARG A C 1
ATOM 585 O O . ARG A 1 76 ? 7.160 -1.205 12.575 1.00 96.25 76 ARG A O 1
ATOM 592 N N . GLY A 1 77 ? 5.006 -1.859 12.434 1.00 96.12 77 GLY A N 1
ATOM 593 C CA . GLY A 1 77 ? 4.555 -1.292 13.698 1.00 96.12 77 GLY A CA 1
ATOM 594 C C . GLY A 1 77 ? 4.019 0.134 13.598 1.00 96.12 77 GLY A C 1
ATOM 595 O O . GLY A 1 77 ? 3.319 0.548 14.515 1.00 96.12 77 GLY A O 1
ATOM 596 N N . GLU A 1 78 ? 4.289 0.885 12.523 1.00 97.19 78 GLU A N 1
ATOM 597 C CA . GLU A 1 78 ? 3.821 2.276 12.417 1.00 97.19 78 GLU A CA 1
ATOM 598 C C . GLU A 1 78 ? 2.296 2.353 12.252 1.00 97.19 78 GLU A C 1
ATOM 600 O O . GLU A 1 78 ? 1.615 3.037 13.018 1.00 97.19 78 GLU A O 1
ATOM 605 N N . LEU A 1 79 ? 1.740 1.622 11.283 1.00 97.62 79 LEU A N 1
ATOM 606 C CA . LEU A 1 79 ? 0.293 1.606 11.047 1.00 97.62 79 LEU A CA 1
ATOM 607 C C . LEU A 1 79 ? -0.441 0.800 12.121 1.00 97.62 79 LEU A C 1
ATOM 609 O O . LEU A 1 79 ? -1.520 1.198 12.565 1.00 97.62 79 LEU A O 1
ATOM 613 N N . GLU A 1 80 ? 0.161 -0.292 12.584 1.00 97.25 80 GLU A N 1
ATOM 614 C CA . GLU A 1 80 ? -0.385 -1.127 13.648 1.00 97.25 80 GLU A CA 1
ATOM 615 C C . GLU A 1 80 ? -0.515 -0.351 14.968 1.00 97.25 80 GLU A C 1
ATOM 617 O O . GLU A 1 80 ? -1.553 -0.444 15.624 1.00 97.25 80 GLU A O 1
ATOM 622 N N . ALA A 1 81 ? 0.465 0.490 15.331 1.00 97.69 81 ALA A N 1
ATOM 623 C CA . ALA A 1 81 ? 0.373 1.367 16.505 1.00 97.69 81 ALA A CA 1
ATOM 624 C C . ALA A 1 81 ? -0.765 2.398 16.394 1.00 97.69 81 ALA A C 1
ATOM 626 O O . ALA A 1 81 ? -1.326 2.817 17.405 1.00 97.69 81 ALA A O 1
ATOM 627 N N . ALA A 1 82 ? -1.147 2.775 15.171 1.00 97.38 82 ALA A N 1
ATOM 628 C CA . ALA A 1 82 ? -2.312 3.615 14.896 1.00 97.38 82 ALA A CA 1
ATOM 629 C C . ALA A 1 82 ? -3.634 2.818 14.801 1.00 97.38 82 ALA A C 1
ATOM 631 O O . ALA A 1 82 ? -4.681 3.391 14.473 1.00 97.38 82 ALA A O 1
ATOM 632 N N . GLY A 1 83 ? -3.611 1.515 15.100 1.00 97.19 83 GLY A N 1
ATOM 633 C CA . GLY A 1 83 ? -4.778 0.632 15.144 1.00 97.19 83 GLY A CA 1
ATOM 634 C C . GLY A 1 83 ? -5.193 0.049 13.794 1.00 97.19 83 GLY A C 1
ATOM 635 O O . GLY A 1 83 ? -6.325 -0.409 13.663 1.00 97.19 83 GLY A O 1
ATOM 636 N N . TRP A 1 84 ? -4.327 0.089 12.781 1.00 98.00 84 TRP A N 1
ATOM 637 C CA . TRP A 1 84 ? -4.604 -0.535 11.488 1.00 98.00 84 TRP A CA 1
ATOM 638 C C . TRP A 1 84 ? -4.163 -1.995 11.466 1.00 98.00 84 TRP A C 1
ATOM 640 O O . TRP A 1 84 ? -3.068 -2.337 11.901 1.00 98.00 84 TRP A O 1
ATOM 650 N N . THR A 1 85 ? -4.982 -2.847 10.861 1.00 97.81 85 THR A N 1
ATOM 651 C CA . THR A 1 85 ? -4.529 -4.145 10.354 1.00 97.81 85 THR A CA 1
ATOM 652 C C . THR A 1 85 ? -3.985 -3.947 8.944 1.00 97.81 85 THR A C 1
ATOM 654 O O . THR A 1 85 ? -4.620 -3.276 8.126 1.00 97.81 85 THR A O 1
ATOM 657 N N . VAL A 1 86 ? -2.821 -4.522 8.648 1.00 98.25 86 VAL A N 1
ATOM 658 C CA . VAL A 1 86 ? -2.123 -4.335 7.371 1.00 98.25 86 VAL A CA 1
ATOM 659 C C . VAL A 1 86 ? -1.865 -5.687 6.718 1.00 98.25 86 VAL A C 1
ATOM 661 O O . VAL A 1 86 ? -1.292 -6.580 7.338 1.00 98.25 86 VAL A O 1
ATOM 664 N N . ALA A 1 87 ? -2.239 -5.823 5.445 1.00 98.25 87 ALA A N 1
ATOM 665 C CA . ALA A 1 87 ? -1.703 -6.873 4.590 1.00 98.25 87 ALA A CA 1
ATOM 666 C C . ALA A 1 87 ? -0.549 -6.303 3.768 1.00 98.25 87 ALA A C 1
ATOM 668 O O . ALA A 1 87 ? -0.674 -5.234 3.169 1.00 98.25 87 ALA A O 1
ATOM 669 N N . THR A 1 88 ? 0.567 -7.017 3.717 1.00 98.38 88 THR A N 1
ATOM 670 C CA . THR A 1 88 ? 1.798 -6.566 3.063 1.00 98.38 88 THR A CA 1
ATOM 671 C C . THR A 1 88 ? 2.082 -7.355 1.793 1.00 98.38 88 THR A C 1
ATOM 673 O O . THR A 1 88 ? 1.808 -8.551 1.707 1.00 98.38 88 THR A O 1
ATOM 676 N N . GLY A 1 89 ? 2.639 -6.679 0.796 1.00 98.06 89 GLY A N 1
ATOM 677 C CA . GLY A 1 89 ? 3.251 -7.304 -0.371 1.00 98.06 89 GLY A CA 1
ATOM 678 C C . GLY A 1 89 ? 4.746 -7.003 -0.399 1.00 98.06 89 GLY A C 1
ATOM 679 O O . GLY A 1 89 ? 5.194 -6.011 0.178 1.00 98.06 89 GLY A O 1
ATOM 680 N N . THR A 1 90 ? 5.521 -7.830 -1.098 1.00 98.31 90 THR A N 1
ATOM 681 C CA . THR A 1 90 ? 6.944 -7.565 -1.356 1.00 98.31 90 THR A CA 1
ATOM 682 C C . THR A 1 90 ? 7.197 -7.628 -2.857 1.00 98.31 90 THR A C 1
ATOM 684 O O . THR A 1 90 ? 6.819 -8.601 -3.510 1.00 98.31 90 THR A O 1
ATOM 687 N N . TYR A 1 91 ? 7.812 -6.584 -3.416 1.00 98.56 91 TYR A N 1
ATOM 688 C CA . TYR A 1 91 ? 8.190 -6.510 -4.827 1.00 98.56 91 TYR A CA 1
ATOM 689 C C . TYR A 1 91 ? 9.676 -6.159 -4.956 1.00 98.56 91 TYR A C 1
ATOM 691 O O . TYR A 1 91 ? 10.115 -5.076 -4.570 1.00 98.56 91 TYR A O 1
ATOM 699 N N . GLY A 1 92 ? 10.473 -7.108 -5.457 1.00 97.69 92 GLY A N 1
ATOM 700 C CA . GLY A 1 92 ? 11.928 -7.071 -5.296 1.00 97.69 92 GLY A CA 1
ATOM 701 C C . GLY A 1 92 ? 12.312 -7.046 -3.816 1.00 97.69 92 GLY A C 1
ATOM 702 O O . GLY A 1 92 ? 11.888 -7.909 -3.055 1.00 97.69 92 GLY A O 1
ATOM 703 N N . THR A 1 93 ? 13.093 -6.048 -3.406 1.00 97.69 93 THR A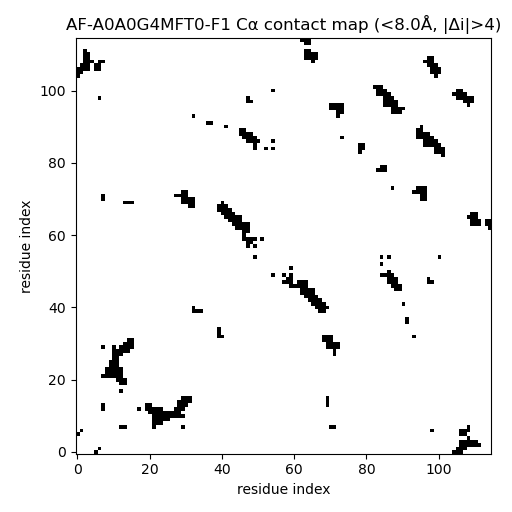 N 1
ATOM 704 C CA . THR A 1 93 ? 13.517 -5.843 -2.010 1.00 97.69 93 THR A CA 1
ATOM 705 C C . THR A 1 93 ? 12.575 -4.942 -1.205 1.00 97.69 93 THR A C 1
ATOM 707 O O . THR A 1 93 ? 12.752 -4.792 0.003 1.00 97.69 93 THR A O 1
ATOM 710 N N . GLU A 1 94 ? 11.566 -4.340 -1.839 1.00 98.50 94 GLU A N 1
ATOM 711 C CA . GLU A 1 94 ? 10.678 -3.375 -1.192 1.00 98.50 94 GLU A CA 1
ATOM 712 C C . GLU A 1 94 ? 9.410 -4.045 -0.665 1.00 98.50 94 GLU A C 1
ATOM 714 O O . GLU A 1 94 ? 8.674 -4.695 -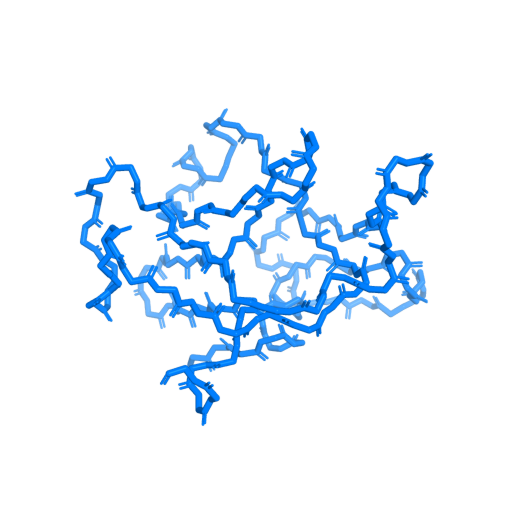1.410 1.00 98.50 94 GLU A O 1
ATOM 719 N N . THR A 1 95 ? 9.122 -3.845 0.623 1.00 98.50 95 THR A N 1
ATOM 720 C CA . THR A 1 95 ? 7.853 -4.257 1.238 1.00 98.50 95 THR A CA 1
ATOM 721 C C . THR A 1 95 ? 6.902 -3.068 1.295 1.00 98.50 95 THR A C 1
ATOM 723 O O . THR A 1 95 ? 7.287 -1.959 1.673 1.00 98.50 95 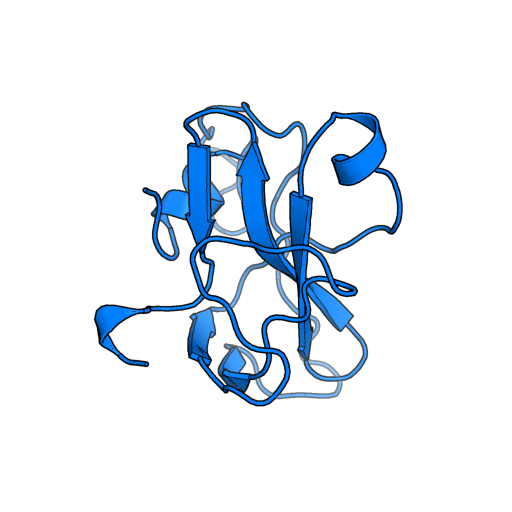THR A O 1
ATOM 726 N 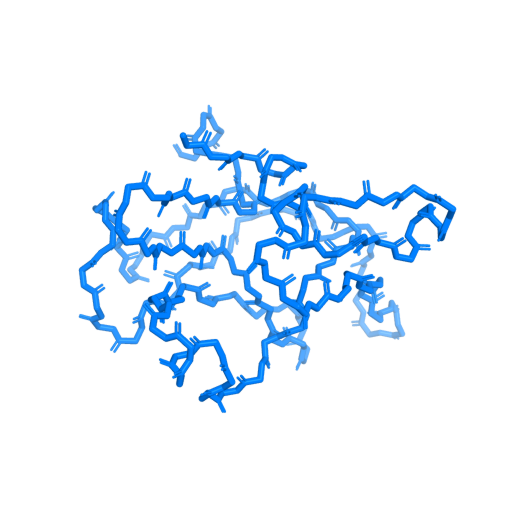N . PHE A 1 96 ? 5.654 -3.292 0.908 1.00 98.75 96 PHE A N 1
ATOM 727 C CA . PHE A 1 96 ? 4.646 -2.254 0.753 1.00 98.75 96 PHE A CA 1
ATOM 728 C C . PHE A 1 96 ? 3.299 -2.682 1.335 1.00 98.75 96 PHE A C 1
ATOM 730 O O . PHE A 1 96 ? 3.044 -3.862 1.587 1.00 98.75 96 PHE A O 1
ATOM 737 N N . VAL A 1 97 ? 2.430 -1.699 1.548 1.00 98.69 97 VAL A N 1
ATOM 738 C CA . VAL A 1 97 ? 1.052 -1.914 1.996 1.00 98.69 97 VAL A CA 1
ATOM 739 C C . VAL A 1 97 ? 0.210 -2.447 0.832 1.00 98.69 97 VAL A C 1
ATOM 741 O O . VAL A 1 97 ? -0.063 -1.728 -0.127 1.00 98.69 97 VAL A O 1
ATOM 744 N N . GLY A 1 98 ? -0.201 -3.712 0.914 1.00 98.25 98 GLY A N 1
ATOM 745 C CA . GLY A 1 98 ? -1.082 -4.371 -0.055 1.00 98.25 98 GLY A CA 1
ATOM 746 C C . GLY A 1 98 ? -2.571 -4.195 0.264 1.00 98.25 98 GLY A C 1
ATOM 747 O O . GLY A 1 98 ? -3.385 -4.089 -0.652 1.00 98.25 98 GLY A O 1
ATOM 748 N N . ALA A 1 99 ? -2.932 -4.115 1.546 1.00 98.56 99 ALA A N 1
ATOM 749 C CA . ALA A 1 99 ? -4.267 -3.745 2.014 1.00 98.56 99 ALA A CA 1
ATOM 750 C C . ALA A 1 99 ? -4.211 -3.156 3.429 1.00 98.56 99 ALA A C 1
ATOM 752 O O . ALA A 1 99 ? -3.281 -3.440 4.185 1.00 98.56 99 ALA A O 1
ATOM 753 N N . VAL A 1 100 ? -5.232 -2.385 3.806 1.00 98.50 100 VAL A N 1
ATOM 754 C CA . VAL A 1 100 ? -5.424 -1.878 5.175 1.00 98.50 100 VAL A CA 1
ATOM 755 C C . VAL A 1 100 ? -6.867 -2.041 5.631 1.00 98.50 100 VAL A C 1
ATOM 757 O O . VAL A 1 100 ? -7.795 -1.959 4.823 1.00 98.50 100 VAL A O 1
ATOM 760 N N . ALA A 1 101 ? -7.052 -2.264 6.929 1.00 98.19 101 ALA A N 1
ATOM 761 C CA . ALA A 1 101 ? -8.357 -2.311 7.566 1.00 98.19 101 ALA A CA 1
ATOM 762 C C . ALA A 1 101 ? -8.312 -1.642 8.940 1.00 98.19 101 ALA A C 1
ATOM 764 O O . ALA A 1 101 ? -7.369 -1.853 9.704 1.00 98.19 101 ALA A O 1
ATOM 765 N N . LYS A 1 102 ? -9.340 -0.855 9.249 1.00 97.50 102 LYS A N 1
ATOM 766 C CA . LYS A 1 102 ? -9.591 -0.284 10.573 1.00 97.50 102 LYS A CA 1
ATOM 767 C C . LYS A 1 102 ? -11.058 0.115 10.656 1.00 97.50 102 LYS A C 1
ATOM 769 O O . LYS A 1 102 ? -11.539 0.833 9.782 1.00 97.50 102 LYS A O 1
ATOM 774 N N . ASP A 1 103 ? -11.755 -0.342 11.691 1.00 96.31 103 ASP A N 1
ATOM 775 C CA . ASP A 1 103 ? -13.189 -0.106 11.874 1.00 96.31 103 ASP A CA 1
ATOM 776 C C . ASP A 1 103 ? -13.989 -0.467 10.601 1.00 96.31 103 ASP A C 1
ATOM 778 O O . ASP A 1 103 ? -13.932 -1.597 10.115 1.00 96.31 103 ASP A O 1
ATOM 782 N N . ASN A 1 104 ? -14.708 0.494 10.021 1.00 96.19 104 ASN A N 1
ATOM 783 C CA . ASN A 1 104 ? -15.481 0.338 8.787 1.00 96.19 104 ASN A CA 1
ATOM 784 C C . ASN A 1 104 ? -14.676 0.621 7.502 1.00 96.19 104 ASN A C 1
ATOM 786 O O . ASN A 1 104 ? -15.238 0.608 6.402 1.00 96.19 104 ASN A O 1
ATOM 790 N N . VAL A 1 105 ? -13.377 0.904 7.616 1.00 97.75 105 VAL A N 1
ATOM 791 C CA . VAL A 1 105 ? -12.491 1.142 6.478 1.00 97.75 105 VAL A CA 1
ATOM 792 C C . VAL A 1 105 ? -11.810 -0.161 6.094 1.00 97.75 105 VAL A C 1
ATOM 794 O O . VAL A 1 105 ? -11.128 -0.788 6.898 1.00 97.75 105 VAL A O 1
ATOM 797 N N . PHE A 1 106 ? -11.953 -0.531 4.826 1.00 98.38 106 PHE A N 1
ATOM 798 C CA . PHE A 1 106 ? -11.163 -1.571 4.181 1.00 98.38 106 PHE A CA 1
ATOM 799 C C . PHE A 1 106 ? -10.738 -1.077 2.806 1.00 98.38 106 PHE A C 1
ATOM 801 O O . PHE A 1 106 ? -11.568 -0.560 2.048 1.00 98.38 106 PHE A O 1
ATOM 808 N N . ALA A 1 107 ? -9.456 -1.206 2.486 1.00 98.56 107 ALA A N 1
ATOM 809 C CA . ALA A 1 107 ? -8.939 -0.823 1.187 1.00 98.56 107 ALA A CA 1
ATOM 810 C C . ALA A 1 107 ? -7.812 -1.751 0.731 1.00 98.56 107 ALA A C 1
ATOM 812 O O . ALA A 1 107 ? -7.066 -2.281 1.550 1.00 98.56 107 ALA A O 1
ATOM 813 N N . THR A 1 108 ? -7.682 -1.919 -0.583 1.00 98.75 108 THR A N 1
ATOM 814 C CA . THR A 1 108 ? -6.723 -2.832 -1.224 1.00 98.75 108 THR A CA 1
ATOM 815 C C . THR A 1 108 ? -5.959 -2.107 -2.328 1.00 98.75 108 THR A C 1
ATOM 817 O O . THR A 1 108 ? -6.540 -1.292 -3.041 1.00 98.75 108 THR A O 1
ATOM 820 N N . GLN A 1 109 ? -4.658 -2.371 -2.456 1.00 98.88 109 GLN A N 1
ATOM 821 C CA . GLN A 1 109 ? -3.822 -1.846 -3.541 1.00 98.88 109 GLN A CA 1
ATOM 822 C C . GLN A 1 109 ? -3.958 -2.709 -4.803 1.00 98.88 109 GLN A C 1
ATOM 824 O O . GLN A 1 109 ? -3.871 -2.192 -5.915 1.00 98.88 109 GLN A O 1
ATOM 829 N N . PHE A 1 110 ? -4.174 -4.012 -4.636 1.00 98.69 110 PHE A N 1
ATOM 830 C CA . PHE A 1 110 ? -4.539 -4.910 -5.729 1.00 98.69 110 PHE A CA 1
ATOM 831 C C . PHE A 1 110 ? -5.987 -4.685 -6.182 1.00 98.69 110 PHE A C 1
ATOM 833 O O . PHE A 1 110 ? -6.772 -4.015 -5.512 1.00 98.69 110 PHE A O 1
ATOM 840 N N . HIS A 1 111 ? -6.331 -5.277 -7.321 1.00 98.56 111 HIS A N 1
ATOM 841 C CA . HIS A 1 111 ? -7.665 -5.248 -7.910 1.00 98.56 111 HIS A CA 1
ATOM 842 C C . HIS A 1 111 ? -8.401 -6.568 -7.628 1.00 98.56 111 HIS A C 1
ATOM 844 O O . HIS A 1 111 ? -8.136 -7.563 -8.315 1.00 98.56 111 HIS A O 1
ATOM 850 N N . PRO A 1 112 ? -9.302 -6.631 -6.628 1.00 96.88 112 PRO A N 1
ATOM 851 C CA . PRO A 1 112 ? -10.029 -7.860 -6.309 1.00 96.88 112 PRO A CA 1
ATOM 852 C C . PRO A 1 112 ? -10.920 -8.338 -7.464 1.00 96.88 112 PRO A C 1
ATOM 854 O O . PRO A 1 112 ? -11.102 -9.531 -7.633 1.00 96.88 112 PRO A O 1
ATOM 857 N N . GLU A 1 113 ? -11.420 -7.442 -8.315 1.00 95.69 113 GLU A N 1
ATOM 858 C CA . GLU A 1 113 ? -12.204 -7.775 -9.512 1.00 95.69 113 GLU A CA 1
ATOM 859 C C . GLU A 1 113 ? -11.378 -8.407 -10.646 1.00 95.69 113 GLU A C 1
ATOM 861 O O . GLU A 1 113 ? -11.928 -8.863 -11.649 1.00 95.69 113 GLU A O 1
ATOM 866 N N . LYS A 1 114 ? -10.049 -8.396 -10.510 1.00 88.06 114 LYS A N 1
ATOM 867 C CA . LYS A 1 114 ? -9.093 -9.050 -11.411 1.00 88.06 114 LYS A CA 1
ATOM 868 C C . LYS A 1 114 ? -8.412 -10.255 -10.758 1.00 88.06 114 LYS A C 1
ATOM 870 O O . LYS A 1 114 ? -7.527 -10.822 -11.395 1.00 88.06 114 LYS A O 1
ATOM 875 N N . SER A 1 115 ? -8.782 -10.592 -9.517 1.00 84.75 115 SER A N 1
ATOM 876 C CA . SER A 1 115 ? -8.115 -11.590 -8.673 1.00 84.75 115 SER A CA 1
ATOM 877 C C . SER A 1 115 ? -8.959 -12.838 -8.447 1.00 84.75 115 SER A C 1
ATOM 879 O O . SER A 1 115 ? -10.198 -12.706 -8.357 1.00 84.75 115 SER A O 1
#

Organism: Verticillium longisporum (NCBI:txid100787)

Secondary structure (DSSP, 8-state):
-EETHHHHTTSSEETTEEEEE---SSS-EEEEPP-SSS-SSEEEEE--B-TT---TT--TT--EEEEESEEPBP-TTHHHHTT-EEEEEEETTEEEEEEEEETTEEEESSBGGG-

InterPro domains:
  IPR010139 Imidazole glycerol phosphate synthase, subunit H [PTHR42701] (1-115)
  IPR017926 Glutamine amidotransferase [PF00117] (1-114)
  IPR029062 Class I glutamine amidotransferase-like [G3DSA:3.40.50.880] (1-115)
  IPR029062 Class I glutamine amidotransferase-like [SSF52317] (1-114)